Protein AF-A0A7C2P0U3-F1 (afdb_monomer)

Radius of gyration: 11.22 Å; Cα contacts (8 Å, |Δi|>4): 115; chains: 1; bounding box: 34×20×28 Å

pLDDT: mean 94.36, std 6.61, range [54.62, 98.38]

Sequence (75 aa):
MAKLPRNVSGREVVQALKRAGFVFVRKSKKGHFILAKGETVISVPDHRNLKTGTLRQIVREAGLTVEEFTDLLAR

Secondary structure (DSSP, 8-state):
-PPPPSS--HHHHHHHHHHTTPEEEEE-TTSEEEEEETTEEEEEE--SS--HHHHHHHHHHTT--HHHHHHHHH-

Structure (mmCIF, N/CA/C/O backbone):
data_AF-A0A7C2P0U3-F1
#
_entry.id   AF-A0A7C2P0U3-F1
#
loop_
_atom_site.group_PDB
_atom_site.id
_atom_site.type_symbol
_atom_site.label_atom_id
_atom_site.label_alt_id
_atom_site.label_comp_id
_atom_site.label_asym_id
_atom_site.label_entity_id
_atom_site.label_seq_id
_atom_site.pdbx_PDB_ins_code
_atom_site.Cartn_x
_atom_site.Cartn_y
_atom_site.Cartn_z
_atom_site.occupancy
_atom_site.B_iso_or_equiv
_atom_site.auth_seq_id
_atom_site.auth_comp_id
_atom_site.auth_asym_id
_atom_site.auth_atom_id
_atom_site.pdbx_PDB_model_num
ATOM 1 N N . MET A 1 1 ? -18.664 4.970 7.497 1.00 54.62 1 MET A N 1
ATOM 2 C CA . MET A 1 1 ? -17.219 5.258 7.364 1.00 54.62 1 MET A CA 1
ATOM 3 C C . MET A 1 1 ? -16.459 3.957 7.561 1.00 54.62 1 MET A C 1
ATOM 5 O O . MET A 1 1 ? -16.311 3.546 8.713 1.00 54.62 1 MET A O 1
ATOM 9 N N . ALA A 1 2 ? -16.015 3.285 6.493 1.00 71.88 2 ALA A N 1
ATOM 10 C CA . ALA A 1 2 ? -15.110 2.158 6.678 1.00 71.88 2 ALA A CA 1
ATOM 11 C C . ALA A 1 2 ? -13.805 2.626 7.328 1.00 71.88 2 ALA A C 1
ATOM 13 O O . ALA A 1 2 ? -13.265 3.700 7.039 1.00 71.88 2 ALA A O 1
ATOM 14 N N . LYS A 1 3 ? -13.320 1.824 8.273 1.00 82.62 3 LYS A N 1
ATOM 15 C CA . LYS A 1 3 ? -12.040 2.049 8.937 1.00 82.62 3 LYS A CA 1
ATOM 16 C C . LYS A 1 3 ? -11.001 1.185 8.247 1.00 82.62 3 LYS A C 1
ATOM 18 O O . LYS A 1 3 ? -11.227 -0.002 8.050 1.00 82.62 3 LYS A O 1
ATOM 23 N N . LEU A 1 4 ? -9.850 1.779 7.940 1.00 88.44 4 LEU A N 1
ATOM 24 C CA . LEU A 1 4 ? -8.717 1.010 7.443 1.00 88.44 4 LEU A CA 1
ATOM 25 C C . LEU A 1 4 ? -8.264 0.002 8.512 1.00 88.44 4 LEU A C 1
ATOM 27 O O . LEU A 1 4 ? -8.146 0.388 9.686 1.00 88.44 4 LEU A O 1
ATOM 31 N N . PRO A 1 5 ? -7.979 -1.250 8.120 1.00 87.31 5 PRO A N 1
ATOM 32 C CA . PRO A 1 5 ? -7.438 -2.241 9.032 1.00 87.31 5 PRO A CA 1
ATOM 33 C C . PRO A 1 5 ? -6.098 -1.781 9.617 1.00 87.31 5 PRO A C 1
ATOM 35 O O . PRO A 1 5 ? -5.314 -1.055 8.998 1.00 87.31 5 PRO A O 1
ATOM 38 N N . ARG A 1 6 ? -5.853 -2.197 10.859 1.00 85.75 6 ARG A N 1
ATOM 39 C CA . ARG A 1 6 ? -4.566 -2.035 11.544 1.00 85.75 6 ARG A CA 1
ATOM 40 C C . ARG A 1 6 ? -3.741 -3.300 11.309 1.00 85.75 6 ARG A C 1
ATOM 42 O O . ARG A 1 6 ? -4.313 -4.369 11.148 1.00 85.75 6 ARG A O 1
ATOM 49 N N . ASN A 1 7 ? -2.417 -3.166 11.336 1.00 90.19 7 ASN A N 1
ATOM 50 C CA . ASN A 1 7 ? -1.460 -4.269 11.164 1.00 90.19 7 ASN A CA 1
ATOM 51 C C . ASN A 1 7 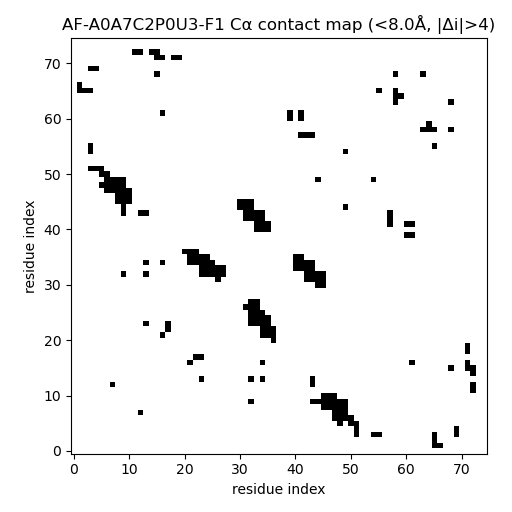? -1.443 -4.906 9.765 1.00 90.19 7 ASN A C 1
ATOM 53 O O . ASN A 1 7 ? -1.256 -6.108 9.636 1.00 90.19 7 ASN A O 1
ATOM 57 N N . VAL A 1 8 ? -1.622 -4.096 8.719 1.00 95.12 8 VAL A N 1
ATOM 58 C CA . VAL A 1 8 ? -1.450 -4.555 7.334 1.00 95.12 8 VAL A CA 1
ATOM 59 C C . VAL A 1 8 ? 0.015 -4.425 6.936 1.00 95.12 8 VAL A C 1
ATOM 61 O O . VAL A 1 8 ? 0.598 -3.338 7.027 1.00 95.12 8 VAL A O 1
ATOM 64 N N . SER A 1 9 ? 0.607 -5.511 6.460 1.00 97.06 9 SER A N 1
ATOM 65 C CA . SER A 1 9 ? 1.952 -5.525 5.898 1.00 97.06 9 SER A CA 1
ATOM 66 C C . SER A 1 9 ? 1.978 -4.994 4.468 1.00 97.06 9 SER A C 1
ATOM 68 O O . SER A 1 9 ? 1.014 -5.099 3.711 1.00 97.06 9 SER A O 1
ATOM 70 N N . GLY A 1 10 ? 3.131 -4.480 4.037 1.00 96.62 10 GLY A N 1
ATOM 71 C CA . GLY A 1 10 ? 3.319 -4.052 2.650 1.00 96.62 10 GLY A CA 1
ATOM 72 C C . GLY A 1 10 ? 3.068 -5.165 1.635 1.00 96.62 10 GLY A C 1
ATOM 73 O O . GLY A 1 10 ? 2.598 -4.904 0.532 1.00 96.62 10 GLY A O 1
ATOM 74 N N . ARG A 1 11 ? 3.319 -6.422 2.012 1.00 96.94 11 ARG A N 1
ATOM 75 C CA . ARG A 1 11 ? 3.061 -7.579 1.148 1.00 96.94 11 ARG A CA 1
ATOM 76 C C . ARG A 1 11 ? 1.571 -7.836 0.961 1.00 96.94 11 ARG A C 1
ATOM 78 O O . ARG A 1 11 ? 1.165 -8.112 -0.161 1.00 96.94 11 ARG A O 1
ATOM 85 N N . GLU A 1 12 ? 0.764 -7.704 2.010 1.00 97.44 12 GLU A N 1
ATOM 86 C CA . GLU A 1 12 ? -0.698 -7.804 1.898 1.00 97.44 12 GLU A CA 1
ATOM 87 C C . GLU A 1 12 ? -1.254 -6.700 0.994 1.00 97.44 12 GLU A C 1
ATOM 89 O O . GLU A 1 12 ? -2.041 -6.980 0.093 1.00 97.44 12 GLU A O 1
ATOM 94 N N . VAL A 1 13 ? -0.752 -5.467 1.136 1.00 97.50 13 VAL A N 1
ATOM 95 C CA . VAL A 1 13 ? -1.113 -4.358 0.236 1.00 97.50 13 VAL A CA 1
ATOM 96 C C . VAL A 1 13 ? -0.751 -4.670 -1.216 1.00 97.50 13 VAL A C 1
ATOM 98 O O . VAL A 1 13 ? -1.564 -4.452 -2.108 1.00 97.50 13 VAL A O 1
ATOM 101 N N . VAL A 1 14 ? 0.444 -5.211 -1.475 1.00 97.94 14 VAL A N 1
ATOM 102 C CA . VAL A 1 14 ? 0.861 -5.628 -2.826 1.00 97.94 14 VAL A CA 1
ATOM 103 C C . VAL A 1 14 ? -0.117 -6.649 -3.410 1.00 97.94 14 VAL A C 1
ATOM 105 O O . VAL A 1 14 ? -0.462 -6.539 -4.583 1.00 97.94 14 VAL A O 1
ATOM 108 N N . GLN A 1 15 ? -0.575 -7.629 -2.624 1.00 97.88 15 GLN A N 1
ATOM 109 C CA . GLN A 1 15 ? -1.539 -8.627 -3.101 1.00 97.88 15 GLN A CA 1
ATOM 110 C C . GLN A 1 15 ? -2.914 -8.016 -3.379 1.00 97.88 15 GLN A C 1
ATOM 112 O O . GLN A 1 15 ? -3.496 -8.286 -4.430 1.00 97.88 15 GLN A O 1
ATOM 117 N N . ALA A 1 16 ? -3.403 -7.141 -2.499 1.00 97.62 16 ALA A N 1
ATOM 118 C CA . ALA A 1 16 ? -4.651 -6.413 -2.719 1.00 97.62 16 ALA A CA 1
ATOM 119 C C . ALA A 1 16 ? -4.591 -5.564 -4.001 1.00 97.62 16 ALA A C 1
ATOM 121 O O . ALA A 1 16 ? -5.488 -5.636 -4.839 1.00 97.62 16 ALA A O 1
ATOM 122 N N . LEU A 1 17 ? -3.495 -4.829 -4.215 1.00 97.81 17 LEU A N 1
ATOM 123 C CA . LEU A 1 17 ? -3.295 -4.042 -5.434 1.00 97.81 17 LEU A CA 1
ATOM 124 C C . LEU A 1 17 ? -3.183 -4.929 -6.681 1.00 97.81 17 LEU A C 1
ATOM 126 O O . LEU A 1 17 ? -3.757 -4.597 -7.716 1.00 97.81 17 LEU A O 1
ATOM 130 N N . LYS A 1 18 ? -2.519 -6.088 -6.597 1.00 97.75 18 LYS A N 1
ATOM 131 C CA . LYS A 1 18 ? -2.502 -7.060 -7.702 1.00 97.75 18 LYS A CA 1
ATOM 132 C C . LYS A 1 18 ? -3.904 -7.512 -8.096 1.00 97.75 18 LYS A C 1
ATOM 134 O O . LYS A 1 18 ? -4.226 -7.533 -9.280 1.00 97.75 18 LYS A O 1
ATOM 139 N N . ARG A 1 19 ? -4.760 -7.803 -7.113 1.00 97.19 19 ARG A N 1
ATOM 140 C CA . ARG A 1 19 ? -6.175 -8.146 -7.338 1.00 97.19 19 ARG A CA 1
ATOM 141 C C . ARG A 1 19 ? -6.971 -6.984 -7.941 1.00 97.19 19 ARG A C 1
ATOM 143 O O . ARG A 1 19 ? -7.868 -7.225 -8.737 1.00 97.19 19 ARG A O 1
ATOM 150 N N . ALA A 1 20 ? -6.605 -5.738 -7.635 1.00 96.62 20 ALA A N 1
ATOM 151 C CA . ALA A 1 20 ? -7.154 -4.537 -8.276 1.00 96.62 20 ALA A CA 1
ATOM 152 C C . ALA A 1 20 ? -6.630 -4.288 -9.711 1.00 96.62 20 ALA A C 1
ATOM 154 O O . ALA A 1 20 ? -6.987 -3.284 -10.339 1.00 96.62 20 AL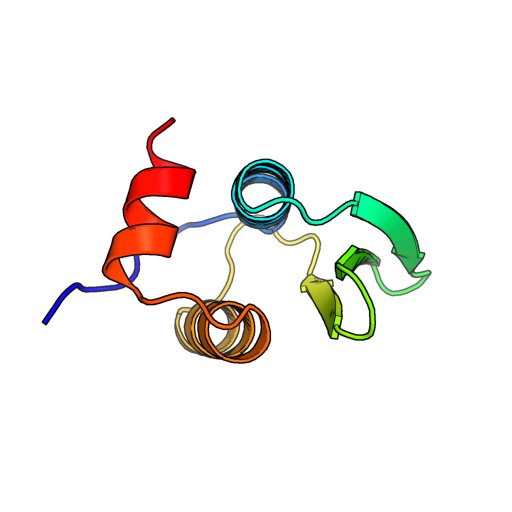A A O 1
ATOM 155 N N . GLY A 1 21 ? -5.780 -5.174 -10.241 1.00 97.25 21 GLY A N 1
ATOM 156 C CA . GLY A 1 21 ? -5.228 -5.091 -11.593 1.00 97.25 21 GLY A CA 1
ATOM 157 C C . GLY A 1 21 ? -3.894 -4.351 -11.696 1.00 97.25 21 GLY A C 1
ATOM 158 O O . GLY A 1 21 ? -3.483 -4.011 -12.801 1.00 97.25 21 GLY A O 1
ATOM 159 N N . PHE A 1 22 ? -3.215 -4.079 -10.578 1.00 98.25 22 PHE A N 1
ATOM 160 C CA . PHE A 1 22 ? -1.846 -3.567 -10.614 1.00 98.25 22 PHE A CA 1
ATOM 161 C C . PHE A 1 22 ? -0.842 -4.689 -10.883 1.00 98.25 22 PHE A C 1
ATOM 163 O O . PHE A 1 22 ? -0.922 -5.784 -10.331 1.00 98.25 22 PHE A O 1
ATOM 170 N N . VAL A 1 23 ? 0.178 -4.397 -11.678 1.00 98.12 23 VAL A N 1
ATOM 171 C CA . VAL A 1 23 ? 1.268 -5.326 -11.974 1.00 98.12 23 VAL A CA 1
ATOM 172 C C . VAL A 1 23 ? 2.491 -4.938 -11.157 1.00 98.12 23 VAL A C 1
ATOM 174 O O . VAL A 1 23 ? 2.829 -3.762 -11.029 1.00 98.12 23 VAL A O 1
ATOM 177 N N . PHE A 1 24 ? 3.170 -5.930 -10.583 1.00 98.00 24 PHE A N 1
ATOM 178 C CA . PHE A 1 24 ? 4.440 -5.699 -9.904 1.00 98.00 24 PHE A CA 1
ATOM 179 C C . PHE A 1 24 ? 5.531 -5.373 -10.925 1.00 98.00 24 PHE A C 1
ATOM 181 O O . PHE A 1 24 ? 5.780 -6.163 -11.830 1.00 98.00 24 PHE A O 1
ATOM 188 N N . VAL A 1 25 ? 6.200 -4.236 -10.746 1.00 97.94 25 VAL A N 1
ATOM 189 C CA . VAL A 1 25 ? 7.270 -3.779 -11.640 1.00 97.94 25 VAL A CA 1
ATOM 190 C C . VAL A 1 25 ? 8.629 -4.192 -11.091 1.00 97.94 25 VAL A C 1
ATOM 192 O O . VAL A 1 25 ? 9.417 -4.838 -11.774 1.00 97.94 25 VA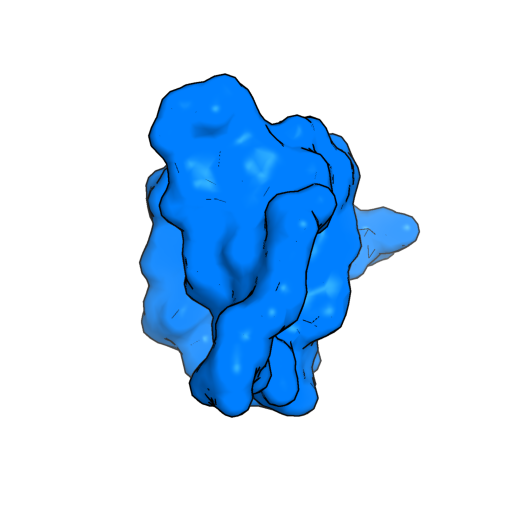L A O 1
ATOM 195 N N 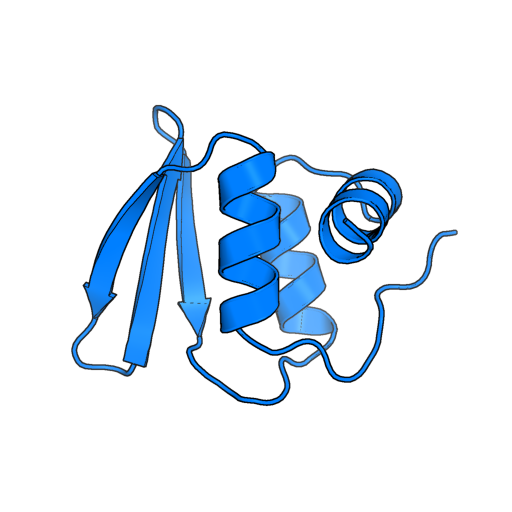. ARG A 1 26 ? 8.935 -3.792 -9.850 1.00 97.31 26 ARG A N 1
ATOM 196 C CA . ARG A 1 26 ? 10.232 -4.059 -9.213 1.00 97.31 26 ARG A CA 1
ATOM 197 C C . ARG A 1 26 ? 10.212 -3.770 -7.721 1.00 97.31 26 ARG A C 1
ATOM 199 O O . ARG A 1 26 ? 9.343 -3.060 -7.219 1.00 97.31 26 ARG A O 1
ATOM 206 N N . LYS A 1 27 ? 11.249 -4.235 -7.026 1.00 97.12 27 LYS A N 1
A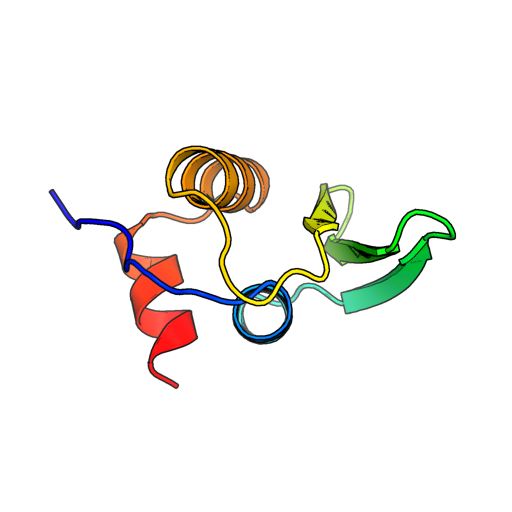TOM 207 C CA . LYS A 1 27 ? 11.576 -3.791 -5.670 1.00 97.12 27 LYS A CA 1
ATOM 208 C C . LYS A 1 27 ? 12.685 -2.740 -5.728 1.00 97.12 27 LYS A C 1
ATOM 210 O O . LYS A 1 27 ? 13.696 -2.933 -6.400 1.00 97.12 27 LYS A O 1
ATOM 215 N N . SER A 1 28 ? 12.494 -1.611 -5.057 1.00 95.81 28 SER A N 1
ATOM 216 C CA . SER A 1 28 ? 13.498 -0.556 -4.956 1.00 95.81 28 SER A CA 1
ATOM 217 C C . SER A 1 28 ? 14.609 -0.954 -3.981 1.00 95.81 28 SER A C 1
ATOM 219 O O . SER A 1 28 ? 14.384 -1.713 -3.036 1.00 95.81 28 SER A O 1
ATOM 221 N N . LYS A 1 29 ? 15.804 -0.373 -4.154 1.00 94.38 29 LYS A N 1
ATOM 222 C CA . LYS A 1 29 ? 16.935 -0.562 -3.224 1.00 94.38 29 LYS A CA 1
ATOM 223 C C . LYS A 1 29 ? 16.606 -0.133 -1.787 1.00 94.38 29 LYS A C 1
ATOM 225 O O . LYS A 1 29 ? 17.211 -0.639 -0.854 1.00 94.38 29 LYS A O 1
ATOM 230 N N . LYS A 1 30 ? 15.635 0.772 -1.609 1.00 92.38 30 LYS A N 1
ATOM 231 C CA . LYS A 1 30 ? 15.171 1.257 -0.298 1.00 92.38 30 LYS A CA 1
ATOM 232 C C . LYS A 1 30 ? 14.098 0.360 0.337 1.00 92.38 30 LYS A C 1
ATOM 234 O O . LYS A 1 30 ? 13.536 0.736 1.354 1.00 92.38 30 LYS A O 1
ATOM 239 N N . GLY A 1 31 ? 13.780 -0.791 -0.260 1.00 94.31 31 GLY A N 1
ATOM 240 C CA . GLY A 1 31 ? 12.789 -1.715 0.296 1.00 94.31 31 GLY A CA 1
ATOM 241 C C . GLY A 1 31 ? 11.341 -1.304 0.030 1.00 94.31 31 GLY A C 1
ATOM 242 O O . GLY A 1 31 ? 10.490 -1.491 0.886 1.00 94.31 31 GLY A O 1
ATOM 243 N N . HIS A 1 32 ? 11.043 -0.753 -1.149 1.00 96.62 32 HIS A N 1
ATOM 244 C CA . HIS A 1 32 ? 9.663 -0.503 -1.584 1.00 96.62 32 HIS A CA 1
ATOM 245 C C . HIS A 1 32 ? 9.303 -1.397 -2.769 1.00 96.62 32 HIS A C 1
ATOM 247 O O . HIS A 1 32 ? 10.115 -1.569 -3.674 1.00 96.62 32 HIS A O 1
ATOM 253 N N . PHE A 1 33 ? 8.087 -1.925 -2.807 1.00 97.94 33 PHE A N 1
ATOM 254 C CA . PHE A 1 33 ? 7.513 -2.546 -3.992 1.00 97.94 33 PHE A CA 1
ATOM 255 C C . PHE A 1 33 ? 6.903 -1.471 -4.884 1.00 97.94 33 PHE A C 1
ATOM 257 O O . PHE A 1 33 ? 6.112 -0.656 -4.421 1.00 97.94 33 PHE A O 1
ATOM 264 N N . ILE A 1 34 ? 7.265 -1.476 -6.160 1.00 98.00 34 ILE A N 1
ATOM 265 C CA . ILE A 1 34 ? 6.691 -0.586 -7.164 1.00 98.00 34 ILE A CA 1
ATOM 266 C C . ILE A 1 34 ? 5.687 -1.391 -7.981 1.00 98.00 34 ILE A C 1
ATOM 268 O O . ILE A 1 34 ? 6.050 -2.433 -8.537 1.00 98.00 34 ILE A O 1
ATOM 272 N N . LEU A 1 35 ? 4.445 -0.918 -8.041 1.00 98.38 35 LEU A N 1
ATOM 273 C CA . LEU A 1 35 ? 3.386 -1.492 -8.864 1.00 98.38 35 LEU A CA 1
ATOM 274 C C . LEU A 1 35 ? 2.846 -0.454 -9.846 1.00 98.38 35 LEU A C 1
ATOM 276 O O . LEU A 1 35 ? 2.871 0.737 -9.544 1.00 98.38 35 LEU A O 1
ATOM 280 N N . ALA A 1 36 ? 2.337 -0.906 -10.991 1.00 97.88 36 ALA A N 1
ATOM 281 C CA . ALA A 1 36 ? 1.765 -0.036 -12.013 1.00 97.88 36 ALA A CA 1
ATOM 282 C C . ALA A 1 36 ? 0.448 -0.580 -12.585 1.00 97.88 36 ALA A C 1
ATOM 284 O O . ALA A 1 36 ? 0.277 -1.793 -12.706 1.00 97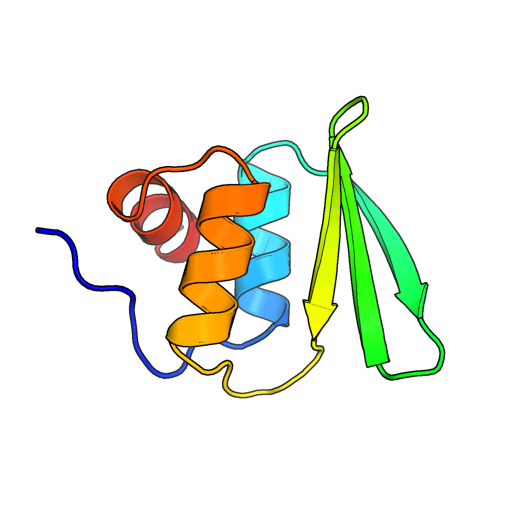.88 36 ALA A O 1
ATOM 285 N N . LYS A 1 37 ? -0.466 0.321 -12.952 1.00 97.62 37 LYS A N 1
ATOM 286 C CA . LYS A 1 37 ? -1.708 0.040 -13.688 1.00 97.62 37 LYS A CA 1
ATOM 287 C C . LYS A 1 37 ? -1.959 1.198 -14.656 1.00 97.62 37 LYS A C 1
ATOM 289 O O . LYS A 1 37 ? -2.318 2.289 -14.225 1.00 97.62 37 LYS A O 1
ATOM 294 N N . GLY A 1 38 ? -1.737 0.973 -15.952 1.00 95.62 38 GLY A N 1
ATOM 295 C CA . GLY A 1 38 ? -1.726 2.060 -16.937 1.00 95.62 38 GLY A CA 1
ATOM 296 C C . GLY A 1 38 ? -0.653 3.098 -16.591 1.00 95.62 38 GLY A C 1
ATOM 297 O O . GLY A 1 38 ? 0.503 2.740 -16.377 1.00 95.62 38 GLY A O 1
ATOM 298 N N . GLU A 1 39 ? -1.050 4.364 -16.482 1.00 95.12 39 GLU A N 1
ATOM 299 C CA . GLU A 1 39 ? -0.168 5.480 -16.106 1.00 95.12 39 GLU A CA 1
ATOM 300 C C . GLU A 1 39 ? 0.012 5.633 -14.584 1.00 95.12 39 GLU A C 1
ATOM 302 O O . GLU A 1 39 ? 0.868 6.387 -14.121 1.00 95.12 39 GLU A O 1
ATOM 307 N N . THR A 1 40 ? -0.771 4.910 -13.776 1.00 96.56 40 THR A N 1
ATOM 308 C CA . THR A 1 40 ? -0.691 4.979 -12.315 1.00 96.56 40 THR A CA 1
ATOM 309 C C . THR A 1 40 ? 0.449 4.109 -11.798 1.00 96.56 40 THR A C 1
ATOM 311 O O . THR A 1 40 ? 0.476 2.903 -12.046 1.00 96.56 40 THR A O 1
ATOM 314 N N . VAL A 1 41 ? 1.356 4.699 -11.014 1.00 97.50 41 VAL A N 1
ATOM 315 C CA . VAL A 1 41 ? 2.468 4.004 -10.350 1.00 97.50 41 VAL A CA 1
ATOM 316 C C . VAL A 1 41 ? 2.388 4.223 -8.843 1.00 97.50 41 VAL A C 1
ATOM 318 O O . VAL A 1 41 ? 2.296 5.356 -8.383 1.00 97.50 41 VAL A O 1
ATOM 321 N N . ILE A 1 42 ? 2.471 3.138 -8.071 1.00 97.69 42 ILE A N 1
ATOM 322 C CA . ILE A 1 42 ? 2.363 3.149 -6.608 1.00 97.69 42 ILE A CA 1
ATOM 323 C C . ILE A 1 42 ? 3.613 2.539 -5.987 1.00 97.69 42 ILE A C 1
ATOM 325 O O . ILE A 1 42 ? 4.112 1.502 -6.431 1.00 97.69 42 ILE A O 1
ATOM 329 N N . SER A 1 43 ? 4.096 3.174 -4.920 1.00 97.69 43 SER A N 1
ATOM 330 C CA . SER A 1 43 ? 5.212 2.699 -4.105 1.00 97.69 43 SER A CA 1
ATOM 331 C C . SER A 1 43 ? 4.713 2.218 -2.743 1.00 97.69 43 SER A C 1
ATOM 333 O O . SER A 1 43 ? 4.208 3.002 -1.943 1.00 97.69 43 SER A O 1
ATOM 335 N N . VAL A 1 44 ? 4.886 0.930 -2.452 1.00 97.50 44 VAL A N 1
ATOM 336 C CA . VAL A 1 44 ? 4.454 0.294 -1.200 1.00 97.50 44 VAL A CA 1
ATOM 337 C C . VAL A 1 44 ? 5.680 -0.075 -0.357 1.00 97.50 44 VAL A C 1
ATOM 339 O O . VAL A 1 44 ? 6.498 -0.870 -0.821 1.00 97.50 44 VAL A O 1
ATOM 342 N N . PRO A 1 45 ? 5.851 0.444 0.873 1.00 97.19 45 PRO A N 1
ATOM 343 C CA . PRO A 1 45 ? 6.970 0.049 1.734 1.00 97.19 45 PRO A CA 1
ATOM 344 C C . PRO A 1 45 ? 6.897 -1.438 2.128 1.00 97.19 45 PRO A C 1
ATOM 346 O O . PRO A 1 45 ? 5.844 -1.909 2.551 1.00 97.19 45 PRO A O 1
ATOM 349 N N . ASP A 1 46 ? 8.006 -2.181 2.046 1.00 97.00 46 ASP A N 1
ATOM 350 C CA . ASP A 1 46 ? 8.104 -3.596 2.458 1.00 97.00 46 ASP A CA 1
ATOM 351 C C . ASP A 1 46 ? 8.298 -3.724 3.975 1.00 97.00 46 ASP A C 1
ATOM 353 O O . ASP A 1 46 ? 9.330 -4.183 4.464 1.00 97.00 46 ASP A O 1
ATOM 357 N N . HIS A 1 47 ? 7.314 -3.256 4.740 1.00 95.06 47 HIS A N 1
ATOM 358 C CA . HIS A 1 47 ? 7.310 -3.331 6.200 1.00 95.06 47 HIS A CA 1
ATOM 359 C C . HIS A 1 47 ? 6.216 -4.284 6.692 1.00 95.06 47 HIS A C 1
ATOM 361 O O . HIS A 1 47 ? 5.179 -4.442 6.047 1.00 95.06 47 HIS A O 1
ATOM 367 N N . ARG A 1 48 ? 6.418 -4.887 7.872 1.00 93.62 48 ARG A N 1
ATOM 368 C CA . ARG A 1 48 ? 5.429 -5.788 8.496 1.00 93.62 48 ARG A CA 1
ATOM 369 C C . ARG A 1 48 ? 4.137 -5.081 8.899 1.00 93.62 48 ARG A C 1
ATOM 371 O O . ARG A 1 48 ? 3.094 -5.703 8.850 1.00 93.62 48 ARG A O 1
ATOM 378 N N . ASN A 1 49 ? 4.215 -3.804 9.269 1.00 94.94 49 ASN A N 1
ATOM 379 C CA . ASN A 1 49 ? 3.064 -2.996 9.659 1.00 94.94 49 ASN A CA 1
ATOM 380 C C . ASN A 1 49 ? 3.169 -1.617 9.011 1.00 94.94 49 ASN A C 1
ATOM 382 O O . ASN A 1 49 ? 4.085 -0.846 9.314 1.00 94.94 49 ASN A O 1
ATOM 386 N N . LEU A 1 50 ? 2.228 -1.298 8.130 1.00 95.00 50 LEU A N 1
ATOM 387 C CA . LEU A 1 50 ? 2.085 0.032 7.563 1.00 95.00 50 LEU A CA 1
ATOM 388 C C . LEU A 1 50 ? 1.202 0.901 8.454 1.00 95.00 50 LEU A C 1
ATOM 390 O O . LEU A 1 50 ? 0.189 0.464 9.002 1.00 95.00 50 LEU A O 1
ATOM 394 N N . LYS A 1 51 ? 1.590 2.172 8.588 1.00 94.31 51 LYS A N 1
ATOM 395 C CA . LYS A 1 51 ? 0.777 3.165 9.292 1.00 94.31 51 LYS A CA 1
ATOM 396 C C . LYS A 1 51 ? -0.516 3.394 8.510 1.00 94.31 51 LYS A C 1
ATOM 398 O O . LYS A 1 51 ? -0.511 3.420 7.280 1.00 94.31 51 LYS A O 1
ATOM 403 N N . THR A 1 52 ? -1.610 3.660 9.215 1.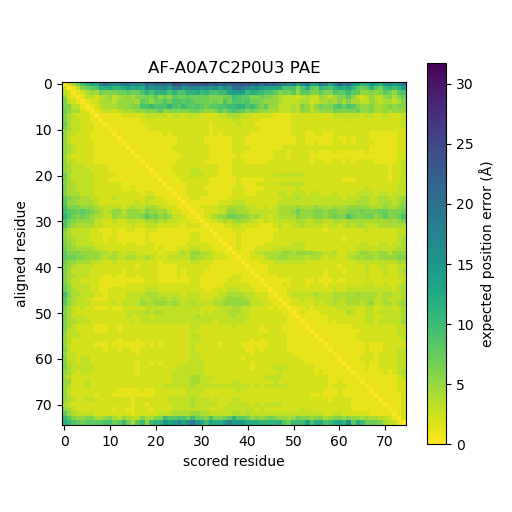00 93.94 52 THR A N 1
ATOM 404 C CA . THR A 1 52 ? -2.919 3.949 8.600 1.00 93.94 52 THR A CA 1
ATOM 405 C C . THR A 1 52 ? -2.874 5.142 7.642 1.00 93.94 52 THR A C 1
ATOM 407 O O . THR A 1 52 ? -3.561 5.127 6.627 1.00 93.94 52 THR A O 1
ATOM 410 N N . GLY A 1 53 ? -2.033 6.146 7.919 1.00 94.69 53 GLY A N 1
ATOM 411 C CA . GLY A 1 53 ? -1.786 7.261 6.999 1.00 94.69 53 GLY A CA 1
ATOM 412 C C . GLY A 1 53 ? -1.183 6.809 5.665 1.00 94.69 53 GLY A C 1
ATOM 413 O O . GLY A 1 53 ? -1.653 7.231 4.614 1.00 94.69 53 GLY A O 1
ATOM 414 N N . THR A 1 54 ? -0.215 5.888 5.701 1.00 95.50 54 THR A N 1
ATOM 415 C CA . THR A 1 54 ? 0.389 5.290 4.500 1.00 95.50 54 THR A CA 1
ATOM 416 C C . THR A 1 54 ? -0.637 4.474 3.720 1.00 95.50 54 THR A C 1
ATOM 418 O O . THR A 1 54 ? -0.752 4.639 2.513 1.00 95.50 54 THR A O 1
ATOM 421 N N . LEU A 1 55 ? -1.428 3.640 4.404 1.00 96.00 55 LEU A N 1
ATOM 422 C CA . LEU A 1 55 ? -2.498 2.871 3.763 1.00 96.00 55 LEU A CA 1
ATOM 423 C C . LEU A 1 55 ? -3.514 3.792 3.080 1.00 96.00 55 LEU A C 1
ATOM 425 O O . LEU A 1 55 ? -3.860 3.571 1.927 1.00 96.00 55 LEU A O 1
ATOM 429 N N . ARG A 1 56 ? -3.942 4.867 3.753 1.00 95.62 56 ARG A N 1
ATOM 430 C CA . ARG A 1 56 ? -4.885 5.840 3.185 1.00 95.62 56 ARG A CA 1
ATOM 431 C C . ARG A 1 56 ? -4.320 6.537 1.950 1.00 95.62 56 ARG A C 1
ATOM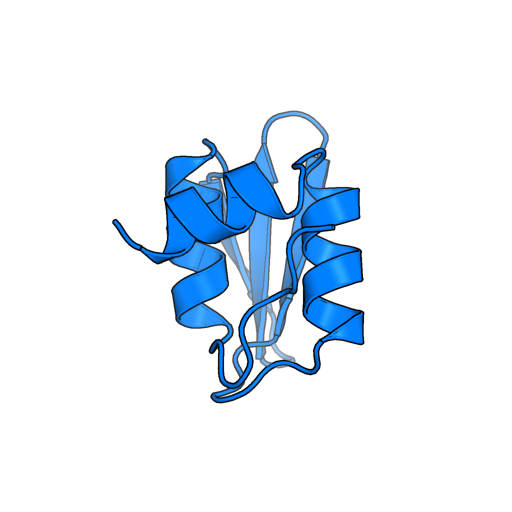 433 O O . ARG A 1 56 ? -5.054 6.743 0.989 1.00 95.62 56 ARG A O 1
ATOM 440 N N . GLN A 1 57 ? -3.036 6.892 1.975 1.00 96.69 57 GLN A N 1
ATOM 441 C CA . GLN A 1 57 ? -2.365 7.469 0.816 1.00 96.69 57 GLN A CA 1
ATOM 442 C C . GLN A 1 57 ? -2.355 6.487 -0.360 1.00 96.69 57 GLN A C 1
ATOM 444 O O . GLN A 1 57 ? -2.762 6.869 -1.451 1.00 96.69 57 GLN A O 1
ATOM 449 N N . ILE A 1 58 ? -1.971 5.229 -0.119 1.00 96.88 58 ILE A N 1
ATOM 450 C CA . ILE A 1 58 ? -1.937 4.178 -1.145 1.0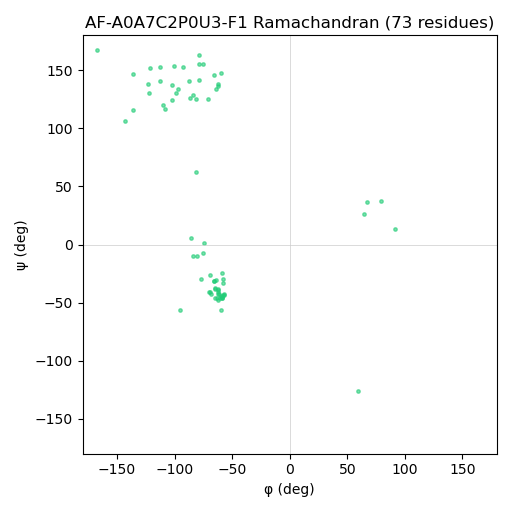0 96.88 58 ILE A CA 1
ATOM 451 C C . ILE A 1 58 ? -3.327 3.939 -1.742 1.00 96.88 58 ILE A C 1
ATOM 453 O O . ILE A 1 58 ? -3.460 3.888 -2.957 1.00 96.88 58 ILE A O 1
ATOM 457 N N . VAL A 1 59 ? -4.366 3.833 -0.910 1.00 96.31 59 VAL A N 1
ATOM 458 C CA . VAL A 1 59 ? -5.758 3.641 -1.357 1.00 96.31 59 VAL A CA 1
ATOM 459 C C . VAL A 1 59 ? -6.205 4.782 -2.269 1.00 96.31 59 VAL A C 1
ATOM 461 O O . VAL A 1 59 ? -6.730 4.538 -3.352 1.00 96.31 59 VAL A O 1
ATOM 464 N N . ARG A 1 60 ? -5.912 6.026 -1.873 1.00 96.62 60 ARG A N 1
ATOM 465 C CA . ARG A 1 60 ? -6.218 7.215 -2.674 1.00 96.62 60 ARG A CA 1
ATOM 466 C C . ARG A 1 60 ? -5.459 7.227 -4.004 1.00 96.62 60 ARG A C 1
ATOM 468 O O . ARG A 1 60 ? -6.058 7.515 -5.031 1.00 96.62 60 ARG A O 1
ATOM 475 N N . GLU A 1 61 ? -4.161 6.930 -3.991 1.00 96.81 61 GLU A N 1
ATOM 476 C CA . GLU A 1 61 ? -3.329 6.864 -5.205 1.00 96.81 61 GLU A CA 1
ATOM 477 C C . GLU A 1 61 ? -3.753 5.724 -6.138 1.00 96.81 61 GLU A C 1
ATOM 479 O O . GLU A 1 61 ? -3.661 5.859 -7.353 1.00 96.81 61 GLU A O 1
ATOM 484 N N . ALA A 1 62 ? -4.270 4.627 -5.580 1.00 96.31 62 ALA A N 1
ATOM 485 C CA . ALA A 1 62 ? -4.825 3.508 -6.333 1.00 96.31 62 ALA A CA 1
ATOM 486 C C . ALA A 1 62 ? -6.203 3.784 -6.941 1.00 96.31 62 ALA A C 1
ATOM 488 O O . ALA A 1 62 ? -6.698 2.941 -7.689 1.00 96.31 62 ALA A O 1
ATOM 489 N N . GLY A 1 63 ? -6.822 4.925 -6.619 1.00 96.19 63 GLY A N 1
ATOM 490 C CA . GLY A 1 63 ? -8.190 5.231 -7.031 1.00 96.19 63 GLY A CA 1
ATOM 491 C C . GLY A 1 63 ? -9.225 4.280 -6.425 1.00 96.19 63 GLY A C 1
ATOM 492 O O . GLY A 1 63 ? -10.262 4.059 -7.037 1.00 96.19 63 GLY A O 1
ATOM 493 N N . LEU A 1 64 ? -8.931 3.695 -5.259 1.00 95.94 64 LEU A N 1
ATOM 494 C CA . LEU A 1 64 ? -9.822 2.784 -4.542 1.00 95.94 64 LEU A CA 1
ATOM 495 C C . LEU A 1 64 ? -10.530 3.516 -3.399 1.00 95.94 64 LEU A C 1
ATOM 497 O O . LEU A 1 64 ? -10.001 4.460 -2.805 1.00 95.94 64 LEU A O 1
ATOM 501 N N . THR A 1 65 ? -11.705 3.028 -3.031 1.00 96.19 65 THR A N 1
ATOM 502 C CA . THR A 1 65 ? -12.350 3.338 -1.753 1.00 96.19 65 THR A CA 1
ATOM 503 C C . THR A 1 65 ? -11.738 2.512 -0.618 1.00 96.19 65 THR A C 1
ATOM 505 O O . THR A 1 65 ? -11.036 1.518 -0.833 1.00 96.19 65 THR A O 1
ATOM 508 N N . VAL A 1 66 ? -11.982 2.926 0.631 1.00 94.56 66 VAL A N 1
ATOM 509 C CA . VAL A 1 66 ? -11.513 2.166 1.803 1.00 94.56 66 VAL A CA 1
ATOM 510 C C . VAL A 1 66 ? -12.211 0.808 1.863 1.00 94.56 66 VAL A C 1
ATOM 512 O O . VAL A 1 66 ? -11.584 -0.186 2.221 1.00 94.56 66 VAL A O 1
ATOM 515 N N . GLU A 1 67 ? -13.487 0.777 1.497 1.00 94.44 67 GLU A N 1
ATOM 516 C CA . GLU A 1 67 ? -14.327 -0.408 1.392 1.00 94.44 67 GLU A CA 1
ATOM 517 C C . GLU A 1 67 ? -13.745 -1.403 0.374 1.00 94.44 67 GLU A C 1
ATOM 519 O O . GLU A 1 67 ? -13.370 -2.507 0.766 1.00 94.44 67 GLU A O 1
ATOM 524 N N . GLU A 1 68 ? -13.528 -0.988 -0.881 1.00 95.62 68 GLU A N 1
ATOM 525 C CA . GLU A 1 68 ? -12.938 -1.853 -1.920 1.00 95.62 68 GLU A CA 1
ATOM 526 C C . GLU A 1 68 ? -11.567 -2.391 -1.512 1.00 95.62 68 GLU A C 1
ATOM 528 O O . GLU A 1 68 ? -11.267 -3.571 -1.687 1.00 95.62 68 GLU A O 1
ATOM 533 N N . PHE A 1 69 ? -10.716 -1.534 -0.944 1.00 95.88 69 PHE A N 1
ATOM 534 C CA . PHE A 1 69 ? -9.402 -1.961 -0.483 1.00 95.88 69 PHE A CA 1
ATOM 535 C C . PHE A 1 69 ? -9.489 -3.009 0.634 1.00 95.88 69 PHE A C 1
ATOM 537 O O . PHE A 1 69 ? -8.702 -3.955 0.655 1.00 95.88 69 PHE A O 1
ATOM 544 N N . THR A 1 70 ? -10.444 -2.858 1.552 1.00 94.19 70 THR A N 1
ATOM 545 C CA . THR A 1 70 ? -10.640 -3.801 2.660 1.00 94.19 70 THR A CA 1
ATOM 546 C C . THR A 1 70 ? -11.159 -5.146 2.149 1.00 94.19 70 THR A C 1
ATOM 548 O O . THR A 1 70 ? -10.643 -6.185 2.557 1.00 94.19 70 THR A O 1
ATOM 551 N N . ASP A 1 71 ? -12.081 -5.141 1.186 1.00 94.81 71 ASP A N 1
ATOM 552 C CA . ASP A 1 71 ? -12.569 -6.362 0.535 1.00 94.81 71 ASP A CA 1
ATOM 553 C C . ASP A 1 71 ? -11.450 -7.095 -0.216 1.00 94.81 71 ASP A C 1
ATOM 555 O O . ASP A 1 71 ? -11.355 -8.325 -0.192 1.00 94.81 71 ASP A O 1
ATOM 559 N N . LEU A 1 72 ? -10.550 -6.347 -0.859 1.00 95.50 72 LEU A N 1
ATOM 560 C CA . LEU A 1 72 ? -9.389 -6.916 -1.540 1.00 95.50 72 LEU A CA 1
ATOM 561 C C . LEU A 1 72 ? -8.354 -7.503 -0.578 1.00 95.50 72 LEU A C 1
ATOM 563 O O . LEU A 1 72 ? -7.629 -8.404 -0.995 1.00 95.50 72 LEU A O 1
ATOM 567 N N . LEU A 1 73 ? -8.272 -7.027 0.668 1.00 92.56 73 LEU A N 1
ATOM 568 C CA . LEU A 1 73 ? -7.405 -7.600 1.704 1.00 92.56 73 LEU A CA 1
ATOM 569 C C . LEU A 1 73 ? -7.967 -8.897 2.302 1.00 92.56 73 LEU A C 1
ATOM 571 O O . LEU A 1 73 ? -7.183 -9.743 2.715 1.00 92.56 73 LEU A O 1
ATOM 575 N N . ALA A 1 74 ? -9.292 -9.061 2.343 1.00 85.62 74 ALA A N 1
ATOM 576 C CA . ALA A 1 74 ? -9.955 -10.221 2.949 1.00 85.62 74 ALA A CA 1
ATOM 577 C C . ALA A 1 74 ? -10.001 -11.475 2.050 1.00 85.62 74 ALA A C 1
ATOM 579 O O . ALA A 1 74 ? -10.392 -12.548 2.508 1.00 85.62 74 ALA A O 1
ATOM 580 N N . ARG A 1 75 ? -9.638 -11.334 0.771 1.00 74.00 75 ARG A N 1
ATOM 581 C CA . ARG A 1 75 ? -9.532 -12.439 -0.197 1.00 74.00 75 ARG A CA 1
ATOM 582 C C . ARG A 1 75 ? -8.221 -13.207 -0.071 1.00 74.00 75 ARG A C 1
ATOM 584 O O . ARG A 1 75 ? -8.092 -14.264 -0.716 1.00 74.00 75 ARG A O 1
#

Nearest PDB structures (foldseek):
  1whz-assembly1_A  TM=8.065E-01  e=1.621E-05  Thermus thermophilus
  5yrz-assembly1_D  TM=8.935E-01  e=1.265E-02  Streptococcus pneumoniae TIGR4
  4py5-assembly1_A  TM=5.502E-01  e=3.194E-01  Thermovibrio ammonificans HB-1
  2krn-assembly1_A  TM=5.208E-01  e=6.259E-01  Mus musculus
  7waf-assembly1_B  TM=4.808E-01  e=3.145E+00  Trichodesmium erythraeum IMS101

Foldseek 3Di:
DDQADWQDFLVLLVQLLVVVVWDFDDADPQQWTWTDDVPQIDTGHRGRTDDSVNVVVRCVSSVHDSVSSVVSSVD

Solvent-accessible surface area (backbone atoms only — not comparable to full-atom values): 4393 Å² total; per-residue (Å²): 132,77,74,79,76,80,72,44,24,25,65,54,52,52,52,23,42,38,75,74,61,31,42,83,73,49,72,46,97,87,46,27,40,34,31,35,45,88,92,46,74,48,80,39,54,69,39,75,58,50,54,64,69,57,50,52,49,51,34,55,72,67,74,44,50,65,57,60,51,49,56,42,62,76,109

Mean predicted aligned error: 2.95 Å